Protein AF-A0A8J7MCG0-F1 (afdb_monomer_lite)

Radius of gyration: 11.73 Å; chains: 1; bounding box: 29×27×27 Å

Sequence (85 aa):
MNQNTWNRLTPEQRTAVQAMSSRFIKAVQSSNARDGWDFGEKYSVQEVGGQFVITDGTTPLPGIAHSDRQVMEALYGDAIGNYGR

Organism: NCBI:txid454144

pLDDT: mean 89.19, std 7.84, range [62.06, 96.88]

Foldseek 3Di:
DPPVLQVPDDPVLNVVLVVCVVVLVVLLVVDPAQALVSLVVQWDWDDDPQWTFIHSVPDGRPPGIGNDSSSVVVSNVCRNVDGND

Structure (mmCIF, N/CA/C/O backbone):
data_AF-A0A8J7MCG0-F1
#
_entry.id   AF-A0A8J7MCG0-F1
#
loop_
_atom_site.group_PDB
_atom_site.id
_atom_site.type_symbol
_atom_site.label_atom_id
_atom_site.label_alt_id
_atom_site.label_comp_id
_atom_site.label_asym_id
_atom_site.label_entity_id
_atom_site.label_seq_id
_atom_site.pdbx_PDB_ins_code
_atom_site.Cartn_x
_atom_site.Cartn_y
_atom_site.Cartn_z
_atom_site.occupancy
_atom_site.B_iso_or_equiv
_atom_site.auth_seq_id
_atom_site.auth_comp_id
_atom_site.auth_asym_id
_atom_site.auth_atom_id
_atom_site.pdbx_PDB_model_num
ATOM 1 N N . MET A 1 1 ? 5.938 9.841 1.014 1.00 62.06 1 MET A N 1
ATOM 2 C CA . MET A 1 1 ? 4.475 9.968 1.161 1.00 62.06 1 MET A CA 1
ATOM 3 C C . MET A 1 1 ? 4.013 11.339 0.698 1.00 62.06 1 MET A C 1
ATOM 5 O O . MET A 1 1 ? 4.617 12.332 1.091 1.00 62.06 1 MET A O 1
ATOM 9 N N . ASN A 1 2 ? 2.945 11.430 -0.100 1.00 63.06 2 ASN A N 1
ATOM 10 C CA . ASN A 1 2 ? 2.345 12.722 -0.455 1.00 63.06 2 ASN A CA 1
ATOM 11 C C . ASN A 1 2 ? 1.715 13.378 0.796 1.00 63.06 2 ASN A C 1
ATOM 13 O O . ASN A 1 2 ? 0.850 12.776 1.436 1.00 63.06 2 ASN A O 1
ATOM 17 N N . GLN A 1 3 ? 2.130 14.604 1.146 1.00 63.47 3 GLN A N 1
ATOM 18 C CA . GLN A 1 3 ? 1.637 15.333 2.330 1.00 63.47 3 GLN A CA 1
ATOM 19 C C . GLN A 1 3 ? 0.109 15.503 2.326 1.00 63.47 3 GLN A C 1
ATOM 21 O O . GLN A 1 3 ? -0.522 15.466 3.381 1.00 63.47 3 GLN A O 1
ATOM 26 N N . ASN A 1 4 ? -0.506 15.610 1.145 1.00 65.69 4 ASN A N 1
ATOM 27 C CA . ASN A 1 4 ? -1.955 15.764 1.015 1.00 65.69 4 ASN A CA 1
ATOM 28 C C . ASN A 1 4 ? -2.736 14.504 1.408 1.00 65.69 4 ASN A C 1
ATOM 30 O O . ASN A 1 4 ? -3.832 14.621 1.950 1.00 65.69 4 ASN A O 1
ATOM 34 N N . THR A 1 5 ? -2.185 13.312 1.173 1.00 71.81 5 THR A N 1
ATOM 35 C CA . THR A 1 5 ? -2.840 12.045 1.534 1.00 71.81 5 THR A CA 1
ATOM 36 C C . THR A 1 5 ? -2.711 11.790 3.034 1.00 71.81 5 THR A C 1
ATOM 38 O O . THR A 1 5 ? -3.695 11.463 3.685 1.00 71.81 5 THR A O 1
ATOM 41 N N . TRP A 1 6 ? -1.539 12.057 3.619 1.00 76.19 6 TRP A N 1
ATOM 42 C CA . TRP A 1 6 ? -1.314 11.912 5.062 1.00 76.19 6 TRP A CA 1
ATOM 43 C C . TRP A 1 6 ? -2.161 12.864 5.916 1.00 76.19 6 TRP A C 1
ATOM 45 O O . TRP A 1 6 ? -2.710 12.471 6.949 1.00 76.19 6 TRP A O 1
ATOM 55 N N . ASN A 1 7 ? -2.302 14.118 5.477 1.00 79.31 7 ASN A N 1
ATOM 56 C CA . ASN A 1 7 ? -3.062 15.129 6.212 1.00 79.31 7 ASN A CA 1
ATOM 57 C C . ASN A 1 7 ? -4.567 14.830 6.258 1.00 79.31 7 ASN A C 1
ATOM 59 O O . ASN A 1 7 ? -5.233 15.274 7.189 1.00 79.31 7 ASN A O 1
ATOM 63 N N . ARG A 1 8 ? -5.086 14.049 5.302 1.00 83.31 8 ARG A N 1
ATOM 64 C CA . ARG A 1 8 ? -6.491 13.616 5.258 1.00 83.31 8 ARG A CA 1
ATOM 65 C C . ARG A 1 8 ? -6.793 12.424 6.165 1.00 83.31 8 ARG A C 1
ATOM 67 O O . ARG A 1 8 ? -7.960 12.184 6.449 1.00 83.31 8 ARG A O 1
ATOM 74 N N . LEU A 1 9 ? -5.766 11.710 6.628 1.00 88.25 9 LEU A N 1
ATOM 75 C CA . LEU A 1 9 ? -5.944 10.585 7.539 1.00 88.25 9 LEU A CA 1
ATOM 76 C C . LEU A 1 9 ? -6.269 11.060 8.957 1.00 88.25 9 LEU A C 1
ATOM 78 O O . LEU A 1 9 ? -5.632 11.987 9.473 1.00 88.25 9 LEU A O 1
ATOM 82 N N . THR A 1 10 ? -7.200 10.366 9.608 1.00 91.88 10 THR A N 1
ATOM 83 C CA . THR A 1 10 ? -7.453 10.481 11.047 1.00 91.88 10 THR A CA 1
ATOM 84 C C . THR A 1 10 ? -6.254 9.958 11.853 1.00 91.88 10 THR A C 1
ATOM 86 O O . THR A 1 10 ? -5.418 9.219 11.320 1.00 91.88 10 THR A O 1
ATOM 89 N N . PRO A 1 11 ? -6.133 10.302 13.149 1.00 91.69 11 PRO A N 1
ATOM 90 C CA . PRO A 1 11 ? -5.077 9.753 14.000 1.00 91.69 11 PRO A CA 1
ATOM 91 C C . PRO A 1 11 ? -5.041 8.217 14.000 1.00 91.69 11 PRO A C 1
ATOM 93 O O . PRO A 1 11 ? -3.970 7.635 13.858 1.00 91.69 11 PRO A O 1
ATOM 96 N N . GLU A 1 12 ? -6.205 7.568 14.064 1.00 91.00 12 GLU A N 1
ATOM 97 C CA . GLU A 1 12 ? -6.336 6.104 14.034 1.00 91.00 12 GLU A CA 1
ATOM 98 C C . GLU A 1 12 ? -5.822 5.510 12.716 1.00 91.00 12 GLU A C 1
ATOM 100 O O . GLU A 1 12 ? -5.039 4.559 12.719 1.00 91.00 12 GLU A O 1
ATOM 105 N N . GLN A 1 13 ? -6.182 6.121 11.584 1.00 91.88 13 GLN A N 1
ATOM 106 C CA . GLN A 1 13 ? -5.698 5.704 10.267 1.00 91.88 13 GLN A CA 1
ATOM 107 C C . GLN A 1 13 ? -4.181 5.871 10.139 1.00 91.88 13 GLN A C 1
ATOM 109 O O . GLN A 1 13 ? -3.506 5.002 9.590 1.00 91.88 13 GLN A O 1
ATOM 114 N N . ARG A 1 14 ? -3.610 6.955 10.680 1.00 91.06 14 ARG A N 1
ATOM 115 C CA . ARG A 1 14 ? -2.152 7.160 10.694 1.00 91.06 14 ARG A CA 1
ATOM 116 C C . ARG A 1 14 ? -1.444 6.090 11.517 1.00 91.06 14 ARG A C 1
ATOM 118 O O . ARG A 1 14 ? -0.419 5.575 11.074 1.00 91.06 14 ARG A O 1
ATOM 125 N N . THR A 1 15 ? -1.994 5.727 12.675 1.00 92.75 15 THR A N 1
ATOM 126 C CA . THR A 1 15 ? -1.472 4.627 13.494 1.00 92.75 15 THR A CA 1
ATOM 127 C C . THR A 1 15 ? -1.536 3.297 12.743 1.00 92.75 15 THR A C 1
ATOM 129 O O . THR A 1 15 ? -0.553 2.558 12.753 1.00 92.75 15 THR A O 1
ATOM 132 N N . ALA A 1 16 ? -2.631 3.013 12.031 1.00 92.06 16 ALA A N 1
ATOM 133 C CA . ALA A 1 16 ? -2.748 1.812 11.203 1.00 92.06 16 ALA A CA 1
ATOM 134 C C . ALA A 1 16 ? -1.695 1.781 10.078 1.00 92.06 16 ALA A C 1
ATOM 136 O O . ALA A 1 16 ? -0.976 0.791 9.932 1.00 92.06 16 ALA A O 1
ATOM 137 N N . VAL A 1 17 ? -1.523 2.889 9.344 1.00 91.19 17 VAL A N 1
ATOM 138 C CA . VAL A 1 17 ? -0.478 3.025 8.313 1.00 91.19 17 VAL A CA 1
ATOM 139 C C . VAL A 1 17 ? 0.912 2.787 8.908 1.00 91.19 17 VAL A C 1
ATOM 141 O O . VAL A 1 17 ? 1.695 2.014 8.357 1.00 91.19 17 VAL A O 1
ATOM 144 N N . GLN A 1 18 ? 1.224 3.394 10.057 1.00 90.62 18 GLN A N 1
ATOM 145 C CA . GLN A 1 18 ? 2.512 3.205 10.732 1.00 90.62 18 GLN A CA 1
ATOM 146 C C . GLN A 1 18 ? 2.732 1.751 11.155 1.00 90.62 18 GLN A C 1
ATOM 148 O O . GLN A 1 18 ? 3.805 1.204 10.898 1.00 90.62 18 GLN A O 1
ATOM 153 N N . ALA A 1 19 ? 1.723 1.102 11.736 1.00 92.00 19 ALA A N 1
ATOM 154 C CA . ALA A 1 19 ? 1.801 -0.295 12.154 1.00 92.00 19 ALA A CA 1
ATOM 155 C C . ALA A 1 19 ? 2.033 -1.252 10.969 1.00 92.00 19 ALA A C 1
ATOM 157 O O . ALA A 1 19 ? 2.738 -2.255 11.105 1.00 92.00 19 ALA A O 1
ATOM 158 N N . MET A 1 20 ? 1.478 -0.935 9.795 1.00 91.69 20 MET A N 1
ATOM 159 C CA . MET A 1 20 ? 1.621 -1.743 8.580 1.00 91.69 20 MET A CA 1
ATOM 160 C C . MET A 1 20 ? 2.888 -1.425 7.776 1.00 91.69 20 MET A C 1
ATOM 162 O O . MET A 1 20 ? 3.375 -2.297 7.055 1.00 91.69 20 MET A O 1
ATOM 166 N N . SER A 1 21 ? 3.449 -0.222 7.922 1.00 88.50 21 SER A N 1
ATOM 167 C CA . SER A 1 21 ? 4.539 0.313 7.091 1.00 88.50 21 SER A CA 1
ATOM 168 C C . SER A 1 21 ? 5.724 -0.644 6.922 1.00 88.50 21 SER A C 1
ATOM 170 O O . SER A 1 21 ? 6.146 -0.913 5.801 1.00 88.50 21 SER A O 1
ATOM 172 N N . SER A 1 22 ? 6.228 -1.239 8.008 1.00 89.19 22 SER A N 1
ATOM 173 C CA . SER A 1 22 ? 7.386 -2.142 7.948 1.00 89.19 22 SER A CA 1
ATOM 174 C C . SER A 1 22 ? 7.106 -3.411 7.133 1.00 89.19 22 SER A C 1
ATOM 176 O O . SER A 1 22 ? 7.953 -3.854 6.357 1.00 89.19 22 SER A O 1
ATOM 178 N N . ARG A 1 23 ? 5.910 -3.997 7.277 1.00 91.12 23 ARG A N 1
ATOM 179 C CA . ARG A 1 23 ? 5.505 -5.177 6.494 1.00 91.12 23 ARG A CA 1
ATOM 180 C C . ARG A 1 23 ? 5.241 -4.799 5.044 1.00 91.12 23 ARG A C 1
ATOM 182 O O . ARG A 1 23 ? 5.635 -5.535 4.147 1.00 91.12 23 ARG A O 1
ATOM 189 N N . PHE A 1 24 ? 4.630 -3.638 4.832 1.00 92.25 24 PHE A N 1
ATOM 190 C CA . PHE A 1 24 ? 4.353 -3.108 3.509 1.00 92.25 24 PHE A CA 1
ATOM 191 C C . PHE A 1 24 ? 5.636 -2.874 2.710 1.00 92.25 24 PHE A C 1
ATOM 193 O O . PHE A 1 24 ? 5.741 -3.373 1.598 1.00 92.25 24 PHE A O 1
ATOM 200 N N . ILE A 1 25 ? 6.650 -2.232 3.298 1.00 89.88 25 ILE A N 1
ATOM 201 C CA . ILE A 1 25 ? 7.953 -2.022 2.648 1.00 89.88 25 ILE A CA 1
ATOM 202 C C . ILE A 1 25 ? 8.556 -3.355 2.196 1.00 89.88 25 ILE A C 1
ATOM 204 O O . ILE A 1 25 ? 8.990 -3.472 1.054 1.00 89.88 25 ILE A O 1
ATOM 208 N N . LYS A 1 26 ? 8.526 -4.386 3.052 1.00 91.06 26 LYS A N 1
ATOM 209 C CA . LYS A 1 26 ? 9.016 -5.725 2.688 1.00 91.06 26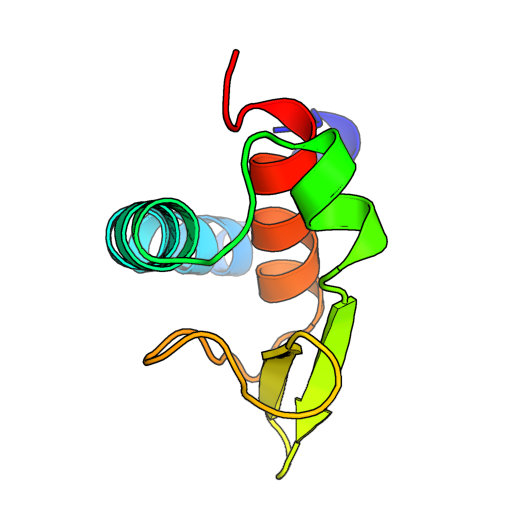 LYS A CA 1
ATOM 210 C C . LYS A 1 26 ? 8.213 -6.349 1.547 1.00 91.06 26 LYS A C 1
ATOM 212 O O . LYS A 1 26 ? 8.804 -6.968 0.666 1.00 91.06 26 LYS A O 1
ATOM 217 N N . ALA A 1 27 ? 6.889 -6.189 1.553 1.00 91.81 27 ALA A N 1
ATOM 218 C CA . ALA A 1 27 ? 6.022 -6.689 0.491 1.00 91.81 27 ALA A CA 1
ATOM 219 C C . ALA A 1 27 ? 6.302 -5.984 -0.846 1.00 91.81 27 ALA A C 1
ATOM 221 O O . ALA A 1 27 ? 6.413 -6.654 -1.866 1.00 91.81 27 ALA A O 1
ATOM 222 N N . VAL A 1 28 ? 6.497 -4.662 -0.834 1.00 90.38 28 VAL A N 1
ATOM 223 C CA . VAL A 1 28 ? 6.864 -3.874 -2.021 1.00 90.38 28 VAL A CA 1
ATOM 224 C C . VAL A 1 28 ? 8.252 -4.270 -2.534 1.00 90.38 28 VAL A C 1
ATOM 226 O O . VAL A 1 28 ? 8.406 -4.519 -3.723 1.00 90.38 28 VAL A O 1
ATOM 229 N N . GLN A 1 29 ? 9.243 -4.427 -1.653 1.00 89.38 29 GLN A N 1
ATOM 230 C CA . GLN A 1 29 ? 10.595 -4.879 -2.022 1.00 89.38 29 GLN A CA 1
ATOM 231 C C . GLN A 1 29 ? 10.632 -6.309 -2.577 1.00 89.38 29 GLN A C 1
ATOM 233 O O . GLN A 1 29 ? 11.505 -6.638 -3.371 1.00 89.38 29 GLN A O 1
ATOM 238 N N . SER A 1 30 ? 9.701 -7.161 -2.144 1.00 88.94 30 SER A N 1
ATOM 239 C CA . SER A 1 30 ? 9.560 -8.536 -2.643 1.00 88.94 30 SER A CA 1
ATOM 240 C C . SER A 1 30 ? 8.635 -8.628 -3.860 1.00 88.94 30 SER A C 1
ATOM 242 O O . SER A 1 30 ? 8.407 -9.720 -4.377 1.00 88.94 30 SER A O 1
ATOM 244 N N . SER A 1 31 ? 8.059 -7.504 -4.289 1.00 87.56 31 SER A N 1
ATOM 245 C CA . SER A 1 31 ? 7.190 -7.438 -5.457 1.00 87.56 31 SER A CA 1
ATOM 246 C C . SER A 1 31 ? 8.012 -7.392 -6.748 1.00 87.56 31 SER A C 1
ATOM 248 O O . SER A 1 31 ? 9.200 -7.082 -6.747 1.00 87.56 31 SER A O 1
ATOM 250 N N . ASN A 1 32 ? 7.358 -7.631 -7.884 1.00 84.81 32 ASN A N 1
ATOM 251 C CA . ASN A 1 32 ? 7.978 -7.493 -9.206 1.00 84.81 32 ASN A CA 1
ATOM 252 C C . ASN A 1 32 ? 8.099 -6.031 -9.688 1.00 84.81 32 ASN A C 1
ATOM 254 O O . ASN A 1 32 ? 8.336 -5.802 -10.880 1.00 84.81 32 ASN A O 1
ATOM 258 N N . ALA A 1 33 ? 7.872 -5.044 -8.815 1.00 88.94 33 ALA A N 1
ATOM 259 C CA . ALA A 1 33 ? 8.019 -3.635 -9.154 1.00 88.94 33 ALA A CA 1
ATOM 260 C C . ALA A 1 33 ? 9.464 -3.160 -8.953 1.00 88.94 33 ALA A C 1
ATOM 262 O O . ALA A 1 33 ? 10.092 -3.449 -7.931 1.00 88.94 33 ALA A O 1
ATOM 263 N N . ARG A 1 34 ? 9.977 -2.402 -9.922 1.00 88.44 34 ARG A N 1
ATOM 264 C CA . ARG A 1 34 ? 11.343 -1.856 -9.907 1.00 88.44 34 ARG A CA 1
ATOM 265 C C . ARG A 1 34 ? 11.455 -0.551 -9.125 1.00 88.44 34 ARG A C 1
ATOM 267 O O . ARG A 1 34 ? 12.442 -0.341 -8.431 1.00 88.44 34 ARG A O 1
ATOM 274 N N . ASP A 1 35 ? 10.451 0.307 -9.249 1.00 91.44 35 ASP A N 1
ATOM 275 C CA . ASP A 1 35 ? 10.375 1.621 -8.618 1.00 91.44 35 ASP A CA 1
ATOM 276 C C . ASP A 1 35 ? 8.908 2.025 -8.399 1.00 91.44 35 ASP A C 1
ATOM 278 O O . ASP A 1 35 ? 7.984 1.261 -8.689 1.00 91.44 35 ASP A O 1
ATOM 282 N N . GLY A 1 36 ? 8.684 3.217 -7.844 1.00 90.12 36 GLY A N 1
ATOM 283 C CA . GLY A 1 36 ? 7.347 3.740 -7.574 1.00 90.12 36 GLY A CA 1
ATOM 284 C C . GLY A 1 36 ? 6.483 3.966 -8.822 1.00 90.12 36 GLY A C 1
ATOM 285 O O . GLY A 1 36 ? 5.261 3.853 -8.725 1.00 90.12 36 GLY A O 1
ATOM 286 N N . TRP A 1 37 ? 7.078 4.237 -9.989 1.00 91.19 37 TRP A N 1
ATOM 287 C CA . TRP A 1 37 ? 6.328 4.382 -11.242 1.00 91.19 37 TRP A CA 1
ATOM 288 C C . TRP A 1 37 ? 5.818 3.023 -11.722 1.00 91.19 37 TRP A C 1
ATOM 290 O O . TRP A 1 37 ? 4.616 2.843 -11.902 1.00 91.19 37 TRP A O 1
ATOM 300 N N . ASP A 1 38 ? 6.719 2.046 -11.835 1.00 93.12 38 ASP A N 1
ATOM 301 C CA . ASP A 1 38 ? 6.398 0.665 -12.211 1.00 93.12 38 ASP A CA 1
ATOM 302 C C . ASP A 1 38 ? 5.403 0.035 -11.221 1.00 93.12 38 ASP A C 1
ATOM 304 O O . ASP A 1 38 ? 4.498 -0.704 -11.605 1.00 93.12 38 ASP A O 1
ATOM 308 N N . PHE A 1 39 ? 5.511 0.378 -9.933 1.00 93.62 39 PHE A N 1
ATOM 309 C CA . PHE A 1 39 ? 4.537 -0.029 -8.924 1.00 93.62 39 PHE A CA 1
ATOM 310 C C . PHE A 1 39 ? 3.142 0.554 -9.192 1.00 93.62 39 PHE A C 1
ATOM 312 O O . PHE A 1 39 ? 2.158 -0.172 -9.079 1.00 93.62 39 PHE A O 1
ATOM 319 N N . GLY A 1 40 ? 3.052 1.833 -9.570 1.00 92.50 40 GLY A N 1
ATOM 320 C CA . GLY A 1 40 ? 1.785 2.503 -9.874 1.00 92.50 40 GLY A CA 1
ATOM 321 C C . GLY A 1 40 ? 1.117 2.051 -11.178 1.00 92.50 40 GLY A C 1
ATOM 322 O O . GLY A 1 40 ? -0.096 2.188 -11.314 1.00 92.50 40 GLY A O 1
ATOM 323 N N . GLU A 1 41 ? 1.886 1.506 -12.124 1.00 94.06 41 GLU A N 1
ATOM 324 C CA . GLU A 1 41 ? 1.346 0.882 -13.341 1.00 94.06 41 GLU A CA 1
ATOM 325 C C . GLU A 1 41 ? 0.860 -0.550 -13.095 1.00 94.06 41 GLU A C 1
ATOM 327 O O . GLU A 1 41 ? -0.136 -0.977 -13.680 1.00 94.06 41 GLU A O 1
ATOM 332 N N . LYS A 1 42 ? 1.560 -1.302 -12.237 1.00 93.62 42 LYS A N 1
ATOM 333 C CA . LYS A 1 42 ? 1.275 -2.723 -11.992 1.00 93.62 42 LYS A CA 1
ATOM 334 C C . LYS A 1 42 ? 0.217 -2.961 -10.932 1.00 93.62 42 LYS A C 1
ATOM 336 O O . LYS A 1 42 ? -0.549 -3.906 -11.067 1.00 93.62 42 LYS A O 1
ATOM 341 N N . TYR A 1 43 ? 0.208 -2.171 -9.864 1.00 95.19 43 TYR A N 1
ATOM 342 C CA . TYR A 1 43 ? -0.621 -2.426 -8.693 1.00 95.19 43 TYR A CA 1
ATOM 343 C C . TYR A 1 43 ? -1.757 -1.416 -8.576 1.00 95.19 43 TYR A C 1
ATOM 345 O O . TYR A 1 43 ? -1.665 -0.278 -9.015 1.00 95.19 43 TYR A O 1
ATOM 353 N N . SER A 1 44 ? -2.842 -1.826 -7.928 1.00 95.25 44 SER A N 1
ATOM 354 C CA . SER A 1 44 ? -3.970 -0.961 -7.591 1.00 95.25 44 SER A CA 1
ATOM 355 C C . SER A 1 44 ? -4.580 -1.372 -6.253 1.00 95.25 44 SER A C 1
ATOM 357 O O . SER A 1 44 ? -4.414 -2.508 -5.804 1.00 95.25 44 SER A O 1
ATOM 359 N N . VAL A 1 45 ? -5.280 -0.443 -5.598 1.00 96.12 45 VAL A N 1
ATOM 360 C CA . VAL A 1 45 ? -6.067 -0.748 -4.396 1.00 96.12 45 VAL A CA 1
ATOM 361 C C . VAL A 1 45 ? -7.427 -1.293 -4.827 1.00 96.12 45 VAL A C 1
ATOM 363 O O . VAL A 1 45 ? -8.171 -0.602 -5.522 1.00 96.12 45 VAL A O 1
ATOM 366 N N . G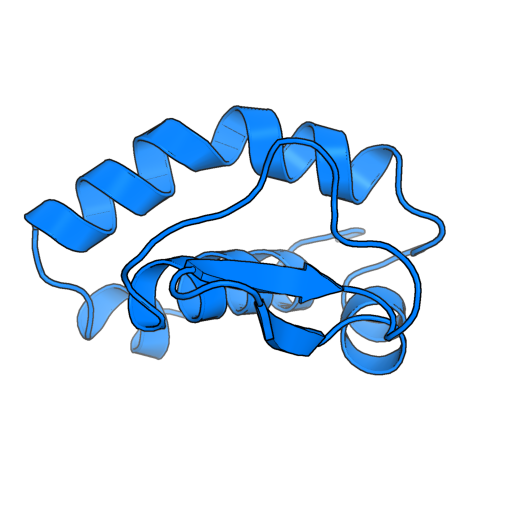LN A 1 46 ? -7.762 -2.510 -4.402 1.00 96.44 46 GLN A N 1
ATOM 367 C CA . GLN A 1 46 ? -9.028 -3.174 -4.727 1.00 96.44 46 GLN A CA 1
ATOM 368 C C . GLN A 1 46 ? -9.682 -3.765 -3.482 1.00 96.44 46 GLN A C 1
ATOM 370 O O . GLN A 1 46 ? -9.000 -4.108 -2.518 1.00 96.44 46 GLN A O 1
ATOM 375 N N . GLU A 1 47 ? -11.008 -3.884 -3.504 1.00 95.88 47 GLU A N 1
ATOM 376 C CA . GLU A 1 47 ? -11.770 -4.543 -2.444 1.00 95.88 47 GLU A CA 1
ATOM 377 C C . GLU A 1 47 ? -11.924 -6.038 -2.749 1.00 95.88 47 GLU A C 1
ATOM 379 O O . GLU A 1 47 ? -12.417 -6.419 -3.809 1.00 95.88 47 GLU A O 1
ATOM 384 N N . VAL A 1 48 ? -11.510 -6.891 -1.813 1.00 92.81 48 VAL A N 1
ATOM 385 C CA . VAL A 1 48 ? -11.594 -8.351 -1.894 1.00 92.81 48 VAL A CA 1
ATOM 386 C C . VAL A 1 48 ? -12.095 -8.877 -0.551 1.00 92.81 48 VAL A C 1
ATOM 388 O O . VAL A 1 48 ? -11.443 -8.707 0.476 1.00 92.81 48 VAL A O 1
ATOM 391 N N . GLY A 1 49 ? -13.271 -9.511 -0.541 1.00 88.12 49 GLY A N 1
ATOM 392 C CA . GLY A 1 49 ? -13.818 -10.138 0.670 1.00 88.12 49 GLY A CA 1
ATOM 393 C C . GLY A 1 49 ? -14.086 -9.167 1.830 1.00 88.12 49 GLY A C 1
ATOM 394 O O . GLY A 1 49 ? -13.923 -9.550 2.985 1.00 88.12 49 GLY A O 1
ATOM 395 N N . GLY A 1 50 ? -14.462 -7.915 1.537 1.00 91.44 50 GLY A N 1
ATOM 396 C CA . GLY A 1 50 ? -14.731 -6.878 2.545 1.00 91.44 50 GLY A CA 1
ATOM 397 C C . GLY A 1 50 ? -13.477 -6.214 3.129 1.00 91.44 50 GLY A C 1
ATOM 398 O O . GLY A 1 50 ? -13.559 -5.501 4.129 1.00 91.44 50 GLY A O 1
ATOM 399 N N . GLN A 1 51 ? -12.309 -6.456 2.531 1.00 95.25 51 GLN A N 1
ATOM 400 C CA . GLN A 1 51 ? -11.058 -5.781 2.863 1.00 95.25 51 GLN A CA 1
ATOM 401 C C . GLN A 1 51 ? -10.450 -5.154 1.613 1.00 95.25 51 GLN A C 1
ATOM 403 O O . GLN A 1 51 ? -10.588 -5.671 0.509 1.00 95.25 51 GLN A O 1
ATOM 408 N N . PHE A 1 52 ? -9.728 -4.058 1.791 1.00 96.88 52 PHE A N 1
ATOM 409 C CA . PHE A 1 52 ? -8.936 -3.435 0.746 1.00 96.88 52 PHE A CA 1
ATOM 410 C C . PHE A 1 52 ? -7.528 -4.026 0.739 1.00 96.88 52 PHE A C 1
ATOM 412 O O . PHE A 1 52 ? -6.872 -4.131 1.778 1.00 96.88 52 PHE A O 1
ATOM 419 N N . VAL A 1 53 ? -7.063 -4.393 -0.450 1.00 96.56 53 VAL A N 1
ATOM 420 C CA . VAL A 1 53 ? -5.740 -4.966 -0.709 1.00 96.56 53 VAL A CA 1
ATOM 421 C C . VAL A 1 53 ? -5.047 -4.192 -1.821 1.00 96.56 53 VAL A C 1
ATOM 423 O O . VAL A 1 53 ? -5.702 -3.544 -2.634 1.00 96.56 53 VAL A O 1
ATOM 426 N N . ILE A 1 54 ? -3.719 -4.270 -1.876 1.00 95.94 54 ILE A N 1
ATOM 427 C CA . ILE A 1 54 ? -2.945 -3.800 -3.030 1.00 95.94 54 ILE A CA 1
ATOM 428 C C . ILE A 1 54 ? -2.633 -5.021 -3.891 1.00 95.94 54 ILE A C 1
ATOM 430 O O . ILE A 1 54 ? -2.023 -5.967 -3.400 1.00 95.94 54 ILE A O 1
ATOM 434 N N . THR A 1 55 ? -3.074 -5.029 -5.146 1.00 95.31 55 THR A N 1
ATOM 435 C CA . THR A 1 55 ? -2.984 -6.193 -6.041 1.00 95.31 55 THR A CA 1
ATOM 436 C C . THR A 1 55 ? -2.625 -5.784 -7.464 1.00 95.31 55 THR A C 1
ATOM 438 O O . THR A 1 55 ? -2.969 -4.685 -7.896 1.00 95.31 55 THR A O 1
ATOM 441 N N . ASP A 1 56 ? -1.965 -6.685 -8.191 1.00 92.88 56 ASP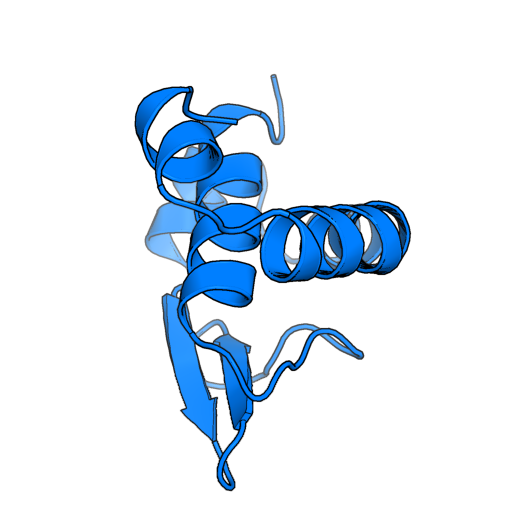 A N 1
ATOM 442 C CA . ASP A 1 56 ? -1.719 -6.576 -9.634 1.00 92.88 56 ASP A CA 1
ATOM 443 C C . ASP A 1 56 ? -2.898 -7.057 -10.506 1.00 92.88 56 ASP A C 1
ATOM 445 O O . ASP A 1 56 ? -2.767 -7.254 -11.712 1.00 92.88 56 ASP A O 1
ATOM 449 N N . GLY A 1 57 ? -4.062 -7.284 -9.886 1.00 89.44 57 GLY A N 1
ATOM 450 C CA . GLY A 1 57 ? -5.250 -7.846 -10.528 1.00 89.44 57 GLY A CA 1
ATOM 451 C C . GLY A 1 57 ? -5.298 -9.374 -10.508 1.00 89.44 57 GLY A C 1
ATOM 452 O O . GLY A 1 57 ? -6.335 -9.946 -10.837 1.00 89.44 57 GLY A O 1
ATOM 453 N N . THR A 1 58 ? -4.219 -10.042 -10.088 1.00 89.19 58 THR A N 1
ATOM 454 C CA . THR A 1 58 ? -4.185 -11.500 -9.911 1.00 89.19 58 THR A CA 1
ATOM 455 C C . THR A 1 58 ? -3.894 -11.891 -8.470 1.00 89.19 58 THR A C 1
ATOM 457 O O . THR A 1 58 ? -4.612 -12.707 -7.893 1.00 89.19 58 THR A O 1
ATOM 460 N N . THR A 1 59 ? -2.868 -11.288 -7.869 1.00 90.06 59 THR A N 1
ATOM 461 C CA . THR A 1 59 ? -2.354 -11.671 -6.557 1.00 90.06 59 THR A CA 1
ATOM 462 C C . THR A 1 59 ? -2.269 -10.439 -5.658 1.00 90.06 59 THR A C 1
ATOM 464 O O . THR A 1 59 ? -1.665 -9.428 -6.034 1.00 90.06 59 THR A O 1
ATOM 467 N N . PRO A 1 60 ? -2.895 -10.458 -4.472 1.00 93.62 60 PRO A N 1
ATOM 468 C CA . PRO A 1 60 ? -2.694 -9.419 -3.470 1.00 93.62 60 PRO A CA 1
ATOM 469 C C . PRO A 1 60 ? -1.275 -9.450 -2.900 1.00 93.62 60 PRO A C 1
ATOM 471 O O . PRO A 1 60 ? -0.685 -10.520 -2.738 1.00 93.62 60 PRO A O 1
ATOM 474 N N . LEU A 1 61 ? -0.751 -8.289 -2.505 1.00 92.25 61 LEU A N 1
ATOM 475 C CA . LEU A 1 61 ? 0.482 -8.228 -1.730 1.00 92.25 61 LEU A CA 1
ATOM 476 C C . LEU A 1 61 ? 0.305 -9.007 -0.413 1.00 92.25 61 LEU A C 1
ATOM 478 O O . LEU A 1 61 ? -0.633 -8.741 0.350 1.00 92.25 61 LEU A O 1
ATOM 482 N N . PRO A 1 62 ? 1.193 -9.971 -0.119 1.00 88.88 62 PRO A N 1
ATOM 483 C CA . PRO A 1 62 ? 0.989 -10.904 0.976 1.00 88.88 62 PRO A CA 1
ATOM 484 C C . PRO A 1 62 ? 1.001 -10.187 2.327 1.00 88.88 62 PRO A C 1
ATOM 486 O O . PRO A 1 62 ? 1.926 -9.446 2.658 1.00 88.88 62 PRO A O 1
ATOM 489 N N . GLY A 1 63 ? -0.035 -10.437 3.130 1.00 87.94 63 GLY A N 1
ATOM 490 C CA . GLY A 1 63 ? -0.159 -9.882 4.479 1.00 87.94 63 GLY A CA 1
ATOM 491 C C . GLY A 1 63 ? -0.482 -8.385 4.534 1.00 87.94 63 GLY A C 1
ATOM 492 O O . GLY A 1 63 ? -0.412 -7.810 5.621 1.00 87.94 63 GLY A O 1
ATOM 493 N N . ILE A 1 64 ? -0.834 -7.762 3.402 1.00 93.38 64 ILE A N 1
ATOM 494 C CA . ILE A 1 64 ? -1.228 -6.352 3.319 1.00 93.38 64 ILE A CA 1
ATOM 495 C C . ILE A 1 64 ? -2.709 -6.267 2.935 1.00 93.38 64 ILE A C 1
ATOM 497 O O . ILE A 1 64 ? -3.070 -6.231 1.759 1.00 93.38 64 ILE A O 1
ATOM 501 N N . ALA A 1 65 ? -3.566 -6.231 3.953 1.00 95.00 65 ALA A N 1
ATOM 502 C CA . ALA A 1 65 ? -5.004 -6.034 3.819 1.00 95.00 65 ALA 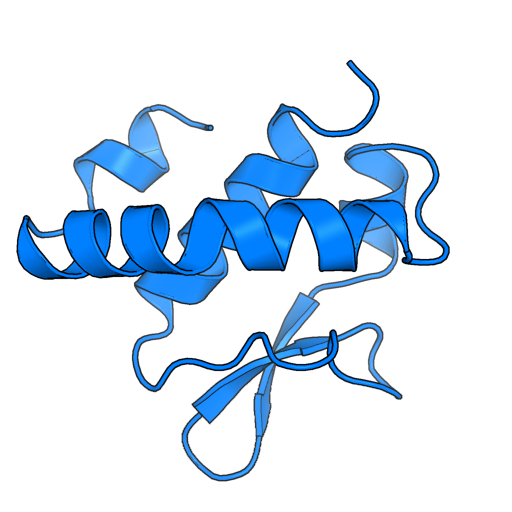A CA 1
ATOM 503 C C . ALA A 1 65 ? -5.520 -5.188 4.987 1.00 95.00 65 ALA A C 1
ATOM 505 O O . ALA A 1 65 ? -5.020 -5.314 6.109 1.00 95.00 65 ALA A O 1
ATOM 506 N N . HIS A 1 66 ? -6.516 -4.343 4.739 1.00 95.69 66 HIS A N 1
ATOM 507 C CA . HIS A 1 66 ? -7.148 -3.536 5.780 1.00 95.69 66 HIS A CA 1
ATOM 508 C C . HIS A 1 66 ? -8.611 -3.242 5.428 1.00 95.69 66 HIS A C 1
ATOM 510 O O . HIS A 1 66 ? -8.948 -3.114 4.258 1.00 95.69 66 HIS A O 1
ATOM 516 N N . SER A 1 67 ? -9.500 -3.124 6.416 1.00 95.19 67 SER A N 1
ATOM 517 C CA . SER A 1 67 ? -10.923 -2.811 6.172 1.00 95.19 67 SER A CA 1
ATOM 518 C C . SER A 1 67 ? -11.156 -1.368 5.709 1.00 95.19 67 SER A C 1
ATOM 520 O O . SER A 1 67 ? -12.149 -1.075 5.054 1.00 95.19 67 SER A O 1
ATOM 522 N N . ASP A 1 68 ? -10.235 -0.465 6.038 1.00 94.44 68 ASP A N 1
ATOM 523 C CA . ASP A 1 68 ? -10.281 0.942 5.634 1.00 94.44 68 ASP A CA 1
ATOM 524 C C . ASP A 1 68 ? -9.491 1.193 4.341 1.00 94.44 68 ASP A C 1
ATOM 526 O O . ASP A 1 68 ? -8.265 1.034 4.299 1.00 94.44 68 ASP A O 1
ATOM 530 N N . ARG A 1 69 ? -10.196 1.654 3.303 1.00 94.25 69 ARG A N 1
ATOM 531 C CA . ARG A 1 69 ? -9.629 2.022 2.003 1.00 94.25 69 ARG A CA 1
ATOM 532 C C . ARG A 1 69 ? -8.585 3.133 2.096 1.00 94.25 69 ARG A C 1
ATOM 534 O O . ARG A 1 69 ? -7.582 3.068 1.391 1.00 94.25 69 ARG A O 1
ATOM 541 N N . GLN A 1 70 ? -8.789 4.134 2.953 1.00 93.69 70 GLN A N 1
ATOM 542 C CA . GLN A 1 70 ? -7.892 5.290 3.055 1.00 93.69 70 GLN A CA 1
ATOM 543 C C . GLN A 1 70 ? -6.510 4.894 3.585 1.00 93.69 70 GLN A C 1
ATOM 545 O O . GLN A 1 70 ? -5.498 5.424 3.130 1.00 93.69 70 GLN A O 1
ATOM 550 N N . VAL A 1 71 ? -6.451 3.910 4.488 1.00 93.25 71 VAL A N 1
ATOM 551 C CA . VAL A 1 71 ? -5.184 3.335 4.973 1.00 93.25 71 VAL A CA 1
ATOM 552 C C . VAL A 1 71 ? -4.414 2.692 3.817 1.00 93.25 71 VAL A C 1
ATOM 554 O O . VAL A 1 71 ? -3.213 2.920 3.664 1.00 93.25 71 VAL A O 1
ATOM 557 N N . MET A 1 72 ? -5.109 1.939 2.962 1.00 94.94 72 MET A N 1
ATOM 558 C CA . MET A 1 72 ? -4.498 1.263 1.816 1.00 94.94 72 MET A CA 1
ATOM 559 C C . MET A 1 72 ? -4.065 2.238 0.720 1.00 94.94 72 MET A C 1
ATOM 561 O O . MET A 1 72 ? -2.964 2.107 0.192 1.00 94.94 72 MET A O 1
ATOM 565 N N . GLU A 1 73 ? -4.880 3.248 0.414 1.00 93.06 73 GLU A N 1
ATOM 566 C CA . GLU A 1 73 ? -4.528 4.308 -0.539 1.00 93.06 73 GLU A CA 1
ATOM 567 C C . GLU A 1 73 ? -3.335 5.143 -0.055 1.00 93.06 73 GLU A C 1
ATOM 569 O O . GLU A 1 73 ? -2.494 5.542 -0.862 1.00 93.06 73 GLU A O 1
ATOM 574 N N . ALA A 1 74 ? -3.209 5.366 1.256 1.00 92.50 74 ALA A N 1
ATOM 575 C CA . ALA A 1 74 ? -2.053 6.044 1.830 1.00 92.50 74 ALA A CA 1
ATOM 576 C C . ALA A 1 74 ? -0.762 5.225 1.695 1.00 92.50 74 ALA A C 1
ATOM 578 O O . ALA A 1 74 ? 0.252 5.776 1.267 1.00 92.50 74 ALA A O 1
ATOM 579 N N . LEU A 1 75 ? -0.800 3.923 2.006 1.00 92.38 75 LEU A N 1
ATOM 580 C CA . LEU A 1 75 ? 0.337 3.016 1.793 1.00 92.38 75 LEU A CA 1
ATOM 581 C C . LEU A 1 75 ? 0.718 2.948 0.308 1.00 92.38 75 LEU A C 1
ATOM 583 O O . LEU A 1 75 ? 1.883 3.114 -0.048 1.00 92.38 75 LEU A O 1
ATOM 587 N N . TYR A 1 76 ? -0.272 2.779 -0.567 1.00 93.25 76 TYR A N 1
ATOM 588 C CA . TYR A 1 76 ? -0.083 2.747 -2.015 1.00 93.25 76 TYR A CA 1
ATOM 5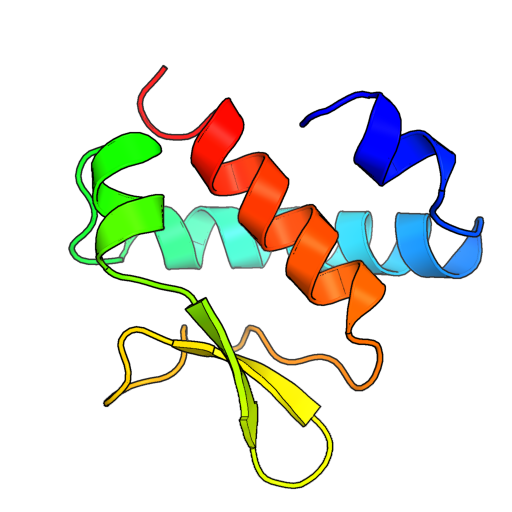89 C C . TYR A 1 76 ? 0.574 4.032 -2.543 1.00 93.25 76 TYR A C 1
ATOM 591 O O . TYR A 1 76 ? 1.582 3.981 -3.249 1.00 93.25 76 TYR A O 1
ATOM 599 N N . GLY A 1 77 ? 0.057 5.197 -2.143 1.00 91.12 77 GLY A N 1
ATOM 600 C CA . GLY A 1 77 ? 0.631 6.488 -2.517 1.00 91.12 77 GLY A CA 1
ATOM 601 C C . GLY A 1 77 ? 2.033 6.718 -1.946 1.00 91.12 77 GLY A C 1
ATOM 602 O O . GLY A 1 77 ? 2.841 7.416 -2.563 1.00 91.12 77 GLY A O 1
ATOM 603 N N . ASP A 1 78 ? 2.351 6.136 -0.786 1.00 89.75 78 ASP A N 1
ATOM 604 C CA . ASP A 1 78 ? 3.703 6.173 -0.236 1.00 89.75 78 ASP A CA 1
ATOM 605 C C . ASP A 1 78 ?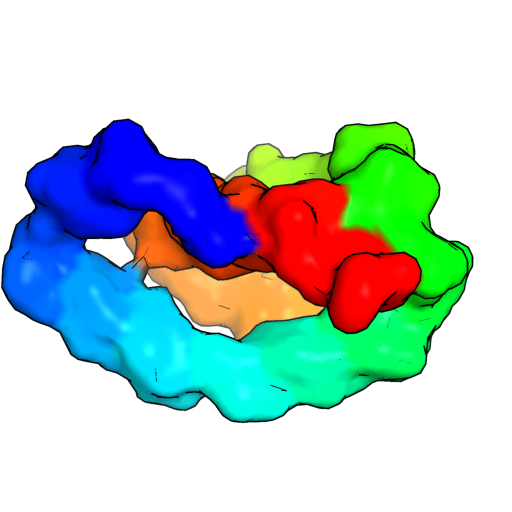 4.697 5.363 -1.075 1.00 89.75 78 ASP A C 1
ATOM 607 O O . ASP A 1 78 ? 5.774 5.877 -1.389 1.00 89.75 78 ASP A O 1
ATOM 611 N N . ALA A 1 79 ? 4.313 4.157 -1.510 1.00 89.88 79 ALA A N 1
ATOM 612 C CA . ALA A 1 79 ? 5.130 3.346 -2.409 1.00 89.88 79 ALA A CA 1
ATOM 613 C C . ALA A 1 79 ? 5.388 4.063 -3.738 1.00 89.88 79 ALA A C 1
ATOM 615 O O . ALA A 1 79 ? 6.544 4.212 -4.118 1.00 89.88 79 ALA A O 1
ATOM 616 N N . ILE A 1 80 ? 4.359 4.601 -4.401 1.00 90.69 80 ILE A N 1
ATOM 617 C CA . ILE A 1 80 ? 4.556 5.340 -5.663 1.00 90.69 80 ILE A CA 1
ATOM 618 C C . ILE A 1 80 ? 5.501 6.535 -5.476 1.00 90.69 80 ILE A C 1
ATOM 620 O O . ILE A 1 80 ? 6.329 6.833 -6.334 1.00 90.69 80 ILE A O 1
ATOM 624 N N . GLY A 1 81 ? 5.375 7.247 -4.354 1.00 85.88 81 GLY A N 1
ATOM 625 C CA . GLY A 1 81 ? 6.144 8.464 -4.111 1.00 85.88 81 GLY A CA 1
ATOM 626 C C . GLY A 1 81 ? 7.610 8.234 -3.738 1.00 85.88 81 GLY A C 1
ATOM 627 O O . GLY A 1 81 ? 8.443 9.087 -4.060 1.00 85.88 81 GLY A O 1
ATOM 628 N N . ASN A 1 82 ? 7.914 7.127 -3.050 1.00 82.81 82 ASN A N 1
ATOM 629 C CA . ASN A 1 82 ? 9.208 6.923 -2.389 1.00 82.81 82 ASN A CA 1
ATOM 630 C C . ASN A 1 82 ? 9.947 5.642 -2.803 1.00 82.81 82 ASN A C 1
ATOM 632 O O . ASN A 1 82 ? 11.135 5.528 -2.518 1.00 82.81 82 ASN A O 1
ATOM 636 N N . TYR A 1 83 ? 9.282 4.651 -3.395 1.00 84.50 83 TYR A N 1
ATOM 637 C CA . TYR A 1 83 ? 9.933 3.382 -3.710 1.00 84.50 83 TYR A CA 1
ATOM 638 C C . TYR A 1 83 ? 10.920 3.540 -4.877 1.00 84.50 83 TYR A C 1
ATOM 640 O O . TYR A 1 83 ? 10.586 4.133 -5.902 1.00 84.50 83 TYR A O 1
ATOM 648 N N . GLY A 1 84 ? 12.139 3.012 -4.718 1.00 69.00 84 GLY A N 1
ATOM 649 C CA . GLY A 1 84 ? 13.196 3.096 -5.735 1.00 69.00 84 GLY A CA 1
ATOM 650 C C . GLY A 1 84 ? 13.826 4.487 -5.904 1.00 69.00 84 GLY A C 1
ATOM 651 O O . GLY A 1 84 ? 14.508 4.712 -6.902 1.00 69.00 84 GLY A O 1
ATOM 652 N N . ARG A 1 85 ? 13.593 5.412 -4.961 1.00 67.75 85 ARG A N 1
ATOM 653 C CA . ARG A 1 85 ? 14.231 6.737 -4.894 1.00 67.75 85 ARG A CA 1
ATOM 654 C C . ARG A 1 85 ? 15.349 6.806 -3.865 1.00 67.75 85 ARG A C 1
ATOM 656 O O . ARG A 1 85 ? 15.256 6.090 -2.843 1.00 67.75 85 ARG A O 1
#

Secondary structure (DSSP, 8-state):
--HHHHHHS-HHHHHHHHHHHHHHHHHHHTSS--SHHHHHHH-EEEEETTEEEEESSS-EEEEEEES-HHHHHHHHHHHHHHTT-